Protein AF-A0A946XQA2-F1 (afdb_monomer_lite)

Radius of gyration: 22.57 Å; chains: 1; bounding box: 48×23×57 Å

pLDDT: mean 77.84, std 10.97, range [47.69, 93.19]

Foldseek 3Di:
DDPDVVVVVVVVVVVVVVVVPDDPLQVCPPPHHHPVRDDDDDDPPCVPPPPVVVVVVRD

Structure (mmCIF, N/CA/C/O backbone):
data_AF-A0A946XQA2-F1
#
_entry.id   AF-A0A946XQA2-F1
#
loop_
_atom_site.group_PDB
_atom_site.id
_atom_site.type_symbol
_atom_site.label_atom_id
_atom_site.label_alt_id
_atom_site.label_comp_id
_atom_site.label_asym_id
_atom_site.label_entity_id
_atom_site.label_seq_id
_atom_site.pdbx_PDB_ins_code
_atom_site.Cartn_x
_atom_site.Cartn_y
_atom_site.Cartn_z
_atom_site.occupancy
_atom_site.B_iso_or_equiv
_atom_site.auth_seq_id
_atom_site.auth_comp_id
_atom_site.auth_asym_id
_atom_site.auth_atom_id
_atom_site.pdbx_PDB_model_num
ATOM 1 N N . MET A 1 1 ? -33.012 6.035 34.365 1.00 48.78 1 MET A N 1
ATOM 2 C CA . MET A 1 1 ? -32.337 5.117 33.415 1.00 48.78 1 MET A CA 1
ATOM 3 C C . MET A 1 1 ? -31.540 4.083 34.212 1.00 48.78 1 MET A C 1
ATOM 5 O O . MET A 1 1 ? -30.558 4.453 34.839 1.00 48.78 1 MET A O 1
ATOM 9 N N . LYS A 1 2 ? -31.975 2.814 34.293 1.00 47.69 2 LYS A N 1
ATOM 10 C CA . LYS A 1 2 ? -31.216 1.780 35.029 1.00 47.69 2 LYS A CA 1
ATOM 11 C C . LYS A 1 2 ? -29.981 1.384 34.212 1.00 47.69 2 LYS A C 1
ATOM 13 O O . LYS A 1 2 ? -30.108 0.690 33.205 1.00 47.69 2 LYS A O 1
ATOM 18 N N . SER A 1 3 ? -28.806 1.837 34.650 1.00 58.97 3 SER A N 1
ATOM 19 C CA . SER A 1 3 ? -27.506 1.378 34.153 1.00 58.97 3 SER A CA 1
ATOM 20 C C . SER A 1 3 ? -27.375 -0.121 34.425 1.00 58.97 3 SER A C 1
ATOM 22 O O . SER A 1 3 ? -27.119 -0.568 35.542 1.00 58.97 3 SER A O 1
ATOM 24 N N . ASN A 1 4 ? -27.644 -0.927 33.403 1.00 77.25 4 ASN A N 1
ATOM 25 C CA . ASN A 1 4 ? -27.450 -2.361 33.474 1.00 77.25 4 ASN A CA 1
ATOM 26 C C . ASN A 1 4 ? -26.003 -2.637 33.054 1.00 77.25 4 ASN A C 1
ATOM 28 O O . ASN A 1 4 ? -25.679 -2.545 31.870 1.00 77.25 4 ASN A O 1
ATOM 32 N N . ARG A 1 5 ? -25.139 -2.966 34.023 1.00 79.81 5 ARG A N 1
ATOM 33 C CA . ARG A 1 5 ? -23.705 -3.270 33.822 1.00 79.81 5 ARG A CA 1
ATOM 34 C C . ARG A 1 5 ? -23.464 -4.243 32.664 1.00 79.81 5 ARG A C 1
ATOM 36 O O . ARG A 1 5 ? -22.523 -4.084 31.900 1.00 79.81 5 ARG A O 1
ATOM 43 N N . ARG A 1 6 ? -24.373 -5.204 32.467 1.00 77.19 6 ARG A N 1
ATOM 44 C CA . ARG A 1 6 ? -24.315 -6.183 31.372 1.00 77.19 6 ARG A CA 1
ATOM 45 C C . ARG A 1 6 ? -24.565 -5.556 29.995 1.00 77.19 6 ARG A C 1
ATOM 47 O O . ARG A 1 6 ? -24.000 -6.008 29.008 1.00 77.19 6 ARG A O 1
ATOM 54 N N . LYS A 1 7 ? -25.402 -4.518 29.923 1.00 78.38 7 LYS A N 1
ATOM 55 C CA . LYS A 1 7 ? -25.692 -3.757 28.698 1.00 78.38 7 LYS A CA 1
ATOM 56 C C . LYS A 1 7 ? -24.521 -2.831 28.344 1.00 78.38 7 LYS A C 1
ATOM 58 O O . LYS A 1 7 ? -24.170 -2.750 27.176 1.00 78.38 7 LYS A O 1
ATOM 63 N N . PHE A 1 8 ? -23.879 -2.235 29.355 1.00 78.25 8 PHE A N 1
ATOM 64 C CA . PHE A 1 8 ? -22.630 -1.484 29.193 1.00 78.25 8 PHE A CA 1
ATOM 65 C C . PHE A 1 8 ? -21.498 -2.385 28.686 1.00 78.25 8 PHE A C 1
ATOM 67 O O . PHE A 1 8 ? -20.949 -2.105 27.634 1.00 78.25 8 PHE A O 1
ATOM 74 N N . ILE A 1 9 ? -21.241 -3.528 29.335 1.00 79.94 9 ILE A N 1
ATOM 75 C CA . ILE A 1 9 ? -20.199 -4.468 28.885 1.00 79.94 9 ILE A CA 1
ATOM 76 C C . ILE A 1 9 ? -20.469 -4.980 27.465 1.00 79.94 9 ILE A C 1
ATOM 78 O O . ILE A 1 9 ? -19.551 -5.017 26.655 1.00 79.94 9 ILE A O 1
ATOM 82 N N . LYS A 1 10 ? -21.718 -5.320 27.118 1.00 77.38 10 LYS A N 1
ATOM 83 C CA . LYS A 1 10 ? -22.061 -5.715 25.740 1.00 77.38 10 LYS A CA 1
ATOM 84 C C . LYS A 1 10 ? -21.785 -4.604 24.724 1.00 77.38 10 LYS A C 1
ATOM 86 O O . LYS A 1 10 ? -21.262 -4.895 23.654 1.00 77.38 10 LYS A O 1
ATOM 91 N N . ALA A 1 11 ? -22.113 -3.356 25.057 1.00 76.44 11 ALA A N 1
ATOM 92 C CA . ALA A 1 11 ? -21.820 -2.213 24.197 1.00 76.44 11 ALA A CA 1
ATOM 93 C C . ALA A 1 11 ? -20.304 -1.977 24.068 1.00 76.44 11 ALA A C 1
ATOM 95 O O . ALA A 1 11 ? -19.812 -1.815 22.957 1.00 76.44 11 ALA A O 1
ATOM 96 N N . SER A 1 12 ? -19.560 -2.050 25.177 1.00 69.94 12 SER A N 1
ATOM 97 C CA . SER A 1 12 ? -18.104 -1.877 25.207 1.00 69.94 12 S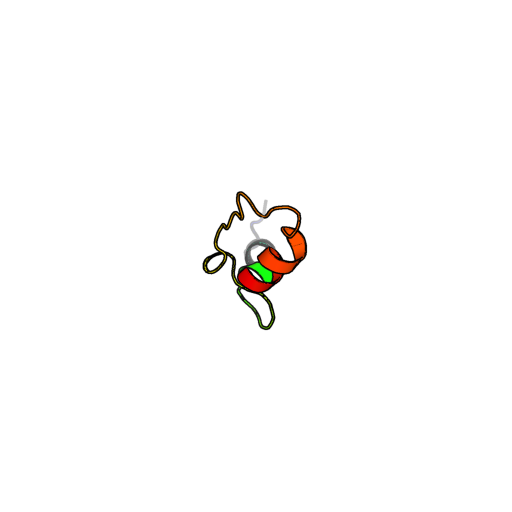ER A CA 1
ATOM 98 C C . SER A 1 12 ? -17.359 -2.965 24.430 1.00 69.94 12 SER A C 1
ATOM 100 O O . SER A 1 12 ? -16.420 -2.652 23.703 1.00 69.94 12 SER A O 1
ATOM 102 N N . VAL A 1 13 ? -17.781 -4.230 24.532 1.00 69.31 13 VAL A N 1
ATOM 103 C CA . VAL A 1 13 ? -17.197 -5.348 23.769 1.00 69.31 13 VAL A CA 1
ATOM 104 C C . VAL A 1 13 ? -17.454 -5.181 22.272 1.00 69.31 13 VAL A C 1
ATOM 106 O O . VAL A 1 13 ? -16.535 -5.363 21.479 1.00 69.31 13 VAL A O 1
ATOM 109 N N . ALA A 1 14 ? -18.666 -4.778 21.881 1.00 65.19 14 ALA A N 1
ATOM 110 C CA . ALA A 1 14 ? -18.984 -4.507 20.481 1.00 65.19 14 ALA A CA 1
ATOM 111 C C . ALA A 1 14 ? -18.140 -3.352 19.911 1.00 65.19 14 ALA A C 1
ATOM 113 O O . ALA A 1 14 ? -17.600 -3.471 18.813 1.00 65.19 14 ALA A O 1
ATOM 11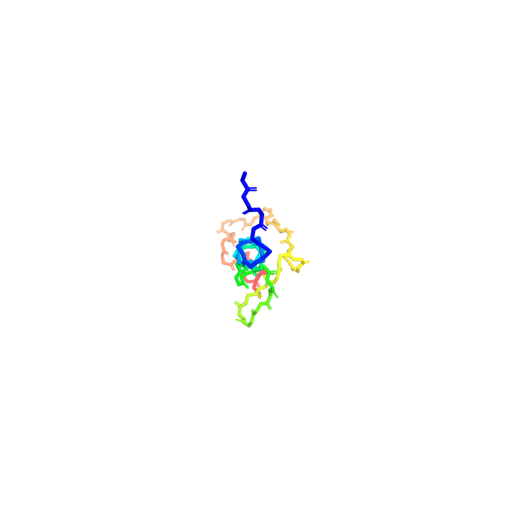4 N N . SER A 1 15 ? -17.951 -2.268 20.672 1.00 62.84 15 SER A N 1
ATOM 115 C CA . SER A 1 15 ? -17.067 -1.173 20.256 1.00 62.84 15 SER A CA 1
ATOM 116 C C . SER A 1 15 ? -15.593 -1.585 20.225 1.00 62.84 15 SER A C 1
ATOM 118 O O . SER A 1 15 ? -14.898 -1.268 19.268 1.00 62.84 15 SER A O 1
ATOM 120 N N . ALA A 1 16 ? -15.105 -2.339 21.214 1.00 61.66 16 ALA A N 1
ATOM 121 C CA . ALA A 1 16 ? -13.711 -2.782 21.262 1.00 61.66 16 ALA A CA 1
ATOM 122 C C . ALA A 1 16 ? -13.367 -3.731 20.105 1.00 61.66 16 ALA A C 1
ATOM 124 O O . ALA A 1 16 ? -12.289 -3.627 19.529 1.00 61.66 16 ALA A O 1
ATOM 125 N N . ALA A 1 17 ? -14.301 -4.606 19.717 1.00 61.28 17 ALA A N 1
ATOM 126 C CA . ALA A 1 17 ? -14.141 -5.464 18.550 1.00 61.28 17 ALA A CA 1
ATOM 127 C C . ALA A 1 17 ? -13.965 -4.646 17.262 1.00 61.28 17 ALA A C 1
ATOM 129 O O . ALA A 1 17 ? -13.137 -5.005 16.436 1.00 61.28 17 ALA A O 1
ATOM 130 N N . SER A 1 18 ? -14.664 -3.515 17.110 1.00 60.03 18 SER A N 1
ATOM 131 C CA . SER A 1 18 ? -14.505 -2.658 15.925 1.00 60.03 18 SER A CA 1
ATOM 132 C C . SER A 1 18 ? -13.117 -2.013 15.814 1.00 60.03 18 SER A C 1
ATOM 134 O O . SER A 1 18 ? -12.584 -1.928 14.714 1.00 60.03 18 SER A O 1
ATOM 136 N N . PHE A 1 19 ? -12.481 -1.659 16.937 1.00 60.56 19 PHE A N 1
ATOM 137 C CA . PHE A 1 19 ? -11.099 -1.153 16.953 1.00 60.56 19 PHE A CA 1
ATOM 138 C C . PHE A 1 19 ? -10.046 -2.246 16.719 1.00 60.56 19 PHE A C 1
ATOM 140 O O . PHE A 1 19 ? -8.906 -1.939 16.387 1.00 60.56 19 PHE A O 1
ATOM 147 N N . GLN A 1 20 ? -10.421 -3.516 16.881 1.00 62.94 20 GLN A N 1
ATOM 148 C CA . GLN A 1 20 ? -9.560 -4.672 16.615 1.00 62.94 20 GLN A CA 1
ATOM 149 C C . GLN A 1 20 ? -9.652 -5.143 15.153 1.00 62.94 20 GLN A C 1
ATOM 151 O O . GLN A 1 20 ? -8.812 -5.925 14.709 1.00 62.94 20 GLN A O 1
ATOM 156 N N . ILE A 1 21 ? -10.649 -4.683 14.383 1.00 71.50 21 ILE A N 1
ATOM 157 C CA . ILE A 1 21 ? -10.765 -4.991 12.951 1.00 71.50 21 ILE A CA 1
ATOM 158 C C . ILE A 1 21 ? -9.867 -4.019 12.184 1.00 71.50 21 ILE A C 1
ATOM 160 O O . ILE A 1 21 ? -10.318 -3.025 11.620 1.00 71.50 21 ILE A O 1
ATOM 164 N N . VAL A 1 22 ? -8.568 -4.310 12.172 1.00 71.56 22 VAL A N 1
ATOM 165 C CA . VAL A 1 22 ? -7.621 -3.654 11.267 1.00 71.56 22 VAL A CA 1
ATOM 166 C C . VAL A 1 22 ? -7.458 -4.499 9.992 1.00 71.56 22 VAL A C 1
ATOM 168 O O . VAL A 1 22 ? -7.432 -5.732 10.070 1.00 71.56 22 VAL A O 1
ATOM 171 N N . PRO A 1 23 ? -7.382 -3.886 8.795 1.00 73.50 23 PRO A N 1
ATOM 172 C CA . PRO A 1 23 ? -7.236 -4.626 7.544 1.00 73.50 23 PRO A CA 1
ATOM 173 C C . PRO A 1 23 ? -5.994 -5.532 7.537 1.00 73.50 23 PRO A C 1
ATOM 175 O O . PRO A 1 23 ? -4.935 -5.158 8.037 1.00 73.50 23 PRO A O 1
ATOM 178 N N . ARG A 1 24 ? -6.087 -6.710 6.903 1.00 74.06 24 ARG A N 1
ATOM 179 C CA . ARG A 1 24 ? -5.003 -7.718 6.869 1.00 74.06 24 ARG A CA 1
ATOM 180 C C . ARG A 1 24 ? -3.685 -7.202 6.275 1.00 74.06 24 ARG A C 1
ATOM 182 O O . ARG A 1 24 ? -2.629 -7.710 6.638 1.00 74.06 24 ARG A O 1
ATOM 189 N N . HIS A 1 25 ? -3.744 -6.187 5.412 1.00 77.19 25 HIS A N 1
ATOM 190 C CA . HIS A 1 25 ? -2.562 -5.534 4.852 1.00 77.19 25 HIS A CA 1
ATOM 191 C C . HIS A 1 25 ? -1.786 -4.669 5.855 1.00 77.19 25 HIS A C 1
ATOM 193 O O . HIS A 1 25 ? -0.619 -4.380 5.631 1.00 77.19 25 HIS A O 1
ATOM 199 N N . VAL A 1 26 ? -2.410 -4.273 6.968 1.00 76.31 26 VAL A N 1
ATOM 200 C CA . VAL A 1 26 ? -1.796 -3.419 7.996 1.00 76.31 26 VAL A CA 1
ATOM 201 C C . VAL A 1 26 ? -1.010 -4.238 9.024 1.00 76.31 26 VAL A C 1
ATOM 203 O O . VAL A 1 26 ? -0.010 -3.760 9.545 1.00 76.31 26 VAL A O 1
ATOM 206 N N . ILE A 1 27 ? -1.417 -5.484 9.295 1.00 78.81 27 ILE A N 1
ATOM 207 C CA . ILE A 1 27 ? -0.765 -6.357 10.295 1.00 78.81 27 ILE A CA 1
ATOM 208 C C . ILE A 1 27 ? 0.442 -7.120 9.706 1.00 78.81 27 ILE A C 1
ATOM 210 O O . ILE A 1 27 ? 1.104 -7.866 10.416 1.00 78.81 27 ILE A O 1
ATOM 214 N N . GLY A 1 28 ? 0.733 -6.983 8.406 1.00 68.50 28 GLY A N 1
ATOM 215 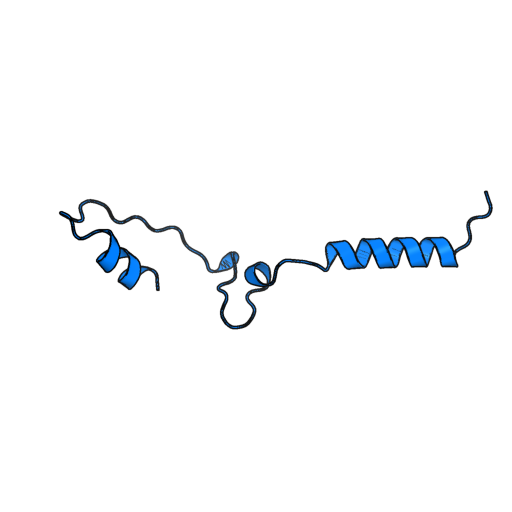C CA . GLY A 1 28 ? 1.829 -7.732 7.772 1.00 68.50 28 GLY A CA 1
ATOM 216 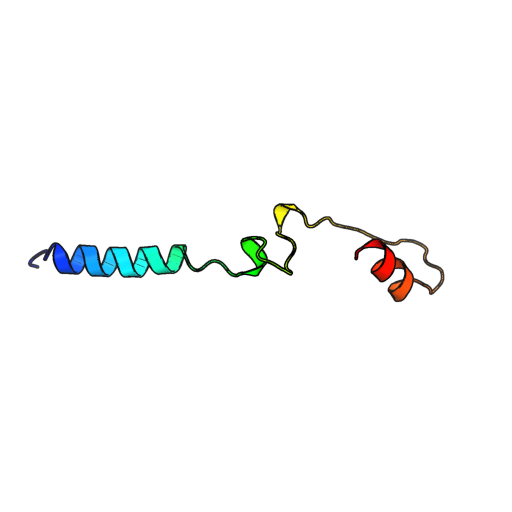C C . GLY A 1 28 ? 1.599 -9.249 7.752 1.00 68.50 28 GLY A C 1
ATOM 217 O O . GLY A 1 28 ? 2.527 -10.036 7.921 1.00 68.50 28 GLY A O 1
ATOM 218 N N . GLY A 1 29 ? 0.341 -9.688 7.611 1.00 72.75 29 GLY A N 1
ATOM 219 C CA . GLY A 1 29 ? 0.013 -11.111 7.498 1.00 72.75 29 GLY A CA 1
ATOM 220 C C . GLY A 1 29 ? 0.607 -11.749 6.233 1.00 72.75 29 GLY A C 1
ATOM 221 O O . GLY A 1 29 ? 0.897 -11.063 5.262 1.00 72.75 29 GLY A O 1
ATOM 222 N N . GLN A 1 30 ? 0.740 -13.082 6.218 1.00 69.75 30 GLN A N 1
ATOM 223 C CA . GLN A 1 30 ? 1.358 -13.839 5.113 1.00 69.75 30 GLN A CA 1
ATOM 224 C C . GLN A 1 30 ? 0.880 -13.378 3.723 1.00 69.75 30 GLN A C 1
ATOM 226 O O . GLN A 1 30 ? -0.323 -13.431 3.437 1.00 69.75 30 GLN A O 1
ATOM 231 N N . GLY A 1 31 ? 1.824 -12.954 2.875 1.00 74.62 31 GLY A N 1
ATOM 232 C CA . GLY A 1 31 ? 1.569 -12.428 1.529 1.00 74.62 31 GLY A CA 1
ATOM 233 C C . GLY A 1 31 ? 1.260 -10.926 1.460 1.00 74.62 31 GLY A C 1
ATOM 234 O O . GLY A 1 31 ? 0.808 -10.461 0.416 1.00 74.62 31 GLY A O 1
ATOM 235 N N . HIS A 1 32 ? 1.457 -10.171 2.544 1.00 81.31 32 HIS A N 1
ATOM 236 C CA . HIS A 1 32 ? 1.310 -8.719 2.549 1.00 81.31 32 HIS A CA 1
ATOM 237 C C . HIS A 1 32 ? 2.451 -8.043 3.303 1.00 81.31 32 HIS A C 1
ATOM 239 O O . HIS A 1 32 ? 2.673 -8.331 4.477 1.00 81.31 32 HIS A O 1
ATOM 245 N N . THR A 1 33 ? 3.135 -7.116 2.638 1.00 82.31 33 THR A N 1
ATOM 246 C CA . THR A 1 33 ? 4.154 -6.281 3.273 1.00 82.31 33 THR A CA 1
ATOM 247 C C . THR A 1 33 ? 3.461 -5.309 4.227 1.00 82.31 33 THR A C 1
ATOM 249 O O . THR A 1 33 ? 2.544 -4.599 3.798 1.00 82.31 33 THR A O 1
ATOM 252 N N . PRO A 1 34 ? 3.829 -5.277 5.518 1.00 83.00 34 PRO A N 1
ATOM 253 C CA . PRO A 1 34 ? 3.276 -4.302 6.440 1.00 83.00 34 PRO A CA 1
ATOM 254 C C . PRO A 1 34 ? 3.637 -2.876 5.989 1.00 83.00 34 PRO A C 1
ATOM 256 O O . PRO A 1 34 ? 4.697 -2.648 5.397 1.00 83.00 34 PRO A O 1
ATOM 259 N N . PRO A 1 35 ? 2.794 -1.879 6.305 1.00 81.69 35 PRO A N 1
ATOM 260 C CA . PRO A 1 35 ? 3.027 -0.492 5.908 1.00 81.69 35 PRO A CA 1
ATOM 261 C C . PRO A 1 35 ? 4.339 0.077 6.467 1.00 81.69 35 PRO A C 1
ATOM 263 O O . PRO A 1 35 ? 4.916 0.971 5.862 1.00 81.69 35 PRO A O 1
ATOM 266 N N . SER A 1 36 ? 4.843 -0.461 7.583 1.00 81.75 36 SER A N 1
ATOM 267 C CA . SER A 1 36 ? 6.136 -0.085 8.169 1.00 81.75 36 SER A CA 1
ATOM 268 C C . SER A 1 36 ? 7.351 -0.497 7.333 1.00 81.75 36 SER A C 1
ATOM 270 O O . SER A 1 36 ? 8.411 0.097 7.487 1.00 81.75 36 SER A O 1
ATOM 272 N N . GLU A 1 37 ? 7.214 -1.508 6.477 1.00 84.56 37 GLU A N 1
ATOM 273 C CA . GLU A 1 37 ? 8.292 -2.027 5.620 1.00 84.56 37 GLU A CA 1
ATOM 274 C C . GLU A 1 37 ? 8.132 -1.576 4.160 1.00 84.56 37 GLU A C 1
ATOM 276 O O . GLU A 1 37 ? 8.918 -1.945 3.290 1.00 84.56 37 GLU A O 1
ATOM 281 N N . THR A 1 38 ? 7.118 -0.755 3.876 1.00 84.62 38 THR A N 1
ATOM 282 C CA . THR A 1 38 ? 6.931 -0.147 2.558 1.00 84.62 38 THR A CA 1
ATOM 283 C C . THR A 1 38 ? 7.825 1.086 2.433 1.00 84.62 38 THR A C 1
ATOM 285 O O . THR A 1 38 ? 7.818 1.954 3.305 1.00 84.62 38 THR A O 1
ATOM 288 N N . TYR A 1 39 ? 8.568 1.197 1.332 1.00 86.31 39 TYR A N 1
ATOM 289 C CA . TYR A 1 39 ? 9.420 2.349 1.032 1.00 86.31 39 TYR A CA 1
ATOM 290 C C . TYR A 1 39 ? 8.951 3.073 -0.237 1.00 86.31 39 TYR A C 1
ATOM 292 O O . TYR A 1 39 ? 8.344 2.482 -1.129 1.00 86.31 39 TYR A O 1
ATOM 300 N N . GLY A 1 40 ? 9.219 4.378 -0.314 1.00 88.75 40 GLY A N 1
ATOM 301 C CA . GLY A 1 40 ? 8.983 5.164 -1.524 1.00 88.75 40 GLY A CA 1
ATOM 302 C C . GLY A 1 40 ? 10.160 5.034 -2.488 1.00 88.75 40 GLY A C 1
ATOM 303 O O . GLY A 1 40 ? 11.307 5.198 -2.077 1.00 88.75 40 GLY A O 1
ATOM 304 N N . ALA A 1 41 ? 9.886 4.776 -3.765 1.00 88.62 41 ALA A N 1
ATOM 305 C CA . ALA A 1 41 ? 10.897 4.734 -4.815 1.00 88.62 41 ALA A CA 1
ATOM 306 C C . ALA A 1 41 ? 10.466 5.579 -6.021 1.00 88.62 41 ALA A C 1
ATOM 308 O O . ALA A 1 41 ? 9.280 5.806 -6.260 1.00 88.62 41 ALA A O 1
ATOM 309 N N . ALA A 1 42 ? 11.447 6.070 -6.776 1.00 90.69 42 ALA A N 1
ATOM 310 C CA . ALA A 1 42 ? 11.226 6.794 -8.018 1.00 90.69 42 ALA A CA 1
ATOM 311 C C . ALA A 1 42 ? 12.316 6.419 -9.021 1.00 90.69 42 ALA A C 1
ATOM 313 O O . ALA A 1 42 ? 13.501 6.418 -8.690 1.00 90.69 42 ALA A O 1
ATOM 314 N N . LEU A 1 43 ? 11.910 6.124 -10.255 1.00 91.50 43 LEU A N 1
ATOM 315 C CA . LEU A 1 43 ? 12.825 5.873 -11.362 1.00 91.50 43 LEU A CA 1
ATOM 316 C C . LEU A 1 43 ? 12.798 7.080 -12.302 1.00 91.50 43 LEU A C 1
ATOM 318 O O . LEU A 1 43 ? 11.782 7.348 -12.942 1.00 91.50 43 LEU A O 1
ATOM 322 N N . ILE A 1 44 ? 13.907 7.817 -12.367 1.00 93.19 44 ILE A N 1
ATOM 323 C CA . ILE A 1 44 ? 14.045 9.032 -13.180 1.00 93.19 44 ILE A CA 1
ATOM 324 C C . ILE A 1 44 ? 14.999 8.754 -14.343 1.00 93.19 44 ILE A C 1
ATOM 326 O O . ILE A 1 44 ? 16.061 8.171 -14.150 1.00 93.19 44 ILE A O 1
ATOM 330 N N . GLY A 1 45 ? 14.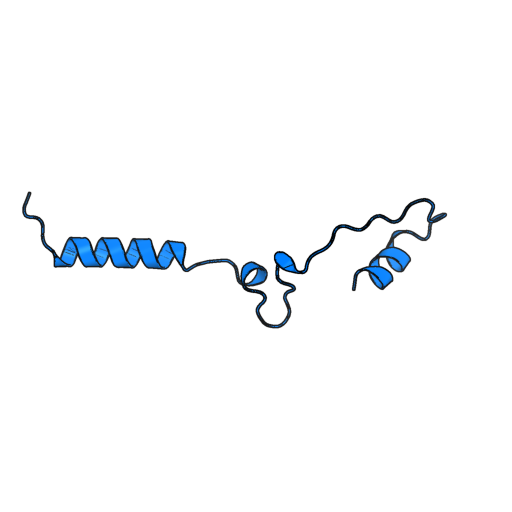630 9.186 -15.553 1.00 91.88 45 GLY A N 1
ATOM 331 C CA . GLY A 1 45 ? 15.494 9.065 -16.735 1.00 91.88 45 GLY A CA 1
ATOM 332 C C . GLY A 1 45 ? 15.515 7.675 -17.386 1.00 91.88 45 GLY A C 1
ATOM 333 O O . GLY A 1 45 ? 16.536 7.259 -17.917 1.00 91.88 45 GLY A O 1
ATOM 334 N N . CYS A 1 46 ? 14.400 6.941 -17.385 1.00 89.56 46 CYS A N 1
ATOM 335 C CA . CYS A 1 46 ? 14.359 5.532 -17.810 1.00 89.56 46 CYS A CA 1
ATOM 336 C C . CYS A 1 46 ? 14.323 5.294 -19.334 1.00 89.56 46 CYS A C 1
ATOM 338 O O . CYS A 1 46 ? 14.191 4.144 -19.751 1.00 89.56 46 CYS A O 1
ATOM 340 N N . GLY A 1 47 ? 14.371 6.338 -20.174 1.00 90.06 47 GLY A N 1
ATOM 341 C CA . GLY A 1 47 ? 14.474 6.201 -21.638 1.00 90.06 47 GLY A CA 1
ATOM 342 C C . GLY A 1 47 ? 13.439 5.262 -22.283 1.00 90.06 47 GLY A C 1
ATOM 343 O O . GLY A 1 47 ? 13.776 4.516 -23.195 1.00 90.06 47 GLY A O 1
ATOM 344 N N . GLY A 1 48 ? 12.204 5.230 -21.765 1.00 88.00 48 GLY A N 1
ATOM 345 C CA . GLY A 1 48 ? 11.125 4.348 -22.242 1.00 88.00 48 GLY A CA 1
ATOM 346 C C . GLY A 1 48 ? 11.028 2.973 -21.564 1.00 88.00 48 GLY A C 1
ATOM 347 O O . GLY A 1 48 ? 10.055 2.260 -21.783 1.00 88.00 48 GLY A O 1
ATOM 348 N N . ARG A 1 49 ? 11.969 2.599 -20.688 1.00 88.06 49 ARG A N 1
ATOM 349 C CA . ARG A 1 49 ? 11.977 1.309 -19.963 1.00 88.06 49 ARG A CA 1
ATOM 350 C C . ARG A 1 49 ? 11.428 1.384 -18.534 1.00 88.06 49 ARG A C 1
ATOM 352 O O . ARG A 1 49 ? 11.764 0.546 -17.704 1.00 88.06 49 ARG A O 1
ATOM 359 N N . GLY A 1 50 ? 10.607 2.387 -18.229 1.00 89.56 50 GLY A N 1
ATOM 360 C CA . GLY A 1 50 ? 10.133 2.662 -16.868 1.00 89.56 50 GLY A CA 1
ATOM 361 C C . GLY A 1 50 ? 9.422 1.477 -16.197 1.00 89.56 50 GLY A C 1
ATOM 362 O O . GLY A 1 50 ? 9.921 1.003 -15.181 1.00 89.56 50 GLY A O 1
ATOM 363 N N . PRO A 1 51 ? 8.311 0.966 -16.762 1.00 87.50 51 PRO A N 1
ATOM 364 C CA . PRO A 1 51 ? 7.429 0.029 -16.062 1.00 87.50 51 PRO A CA 1
ATOM 365 C C . PRO A 1 51 ? 8.104 -1.283 -15.646 1.00 87.50 51 PRO A C 1
ATOM 367 O O . PRO A 1 51 ? 8.161 -1.584 -14.460 1.00 87.50 51 PRO A O 1
ATOM 370 N N . GLY A 1 52 ? 8.682 -2.027 -16.595 1.00 89.88 52 GLY A N 1
ATOM 371 C CA . GLY A 1 52 ? 9.285 -3.334 -16.300 1.00 89.88 52 GLY A CA 1
ATOM 372 C C . GLY A 1 52 ? 10.553 -3.248 -15.448 1.00 89.88 52 GLY A C 1
ATOM 373 O O . GLY A 1 52 ? 10.785 -4.106 -14.602 1.00 89.88 52 GLY A O 1
ATOM 374 N N . THR A 1 53 ? 11.360 -2.195 -15.628 1.00 89.00 53 THR A N 1
ATOM 375 C CA . THR A 1 53 ? 12.570 -1.988 -14.815 1.00 89.00 53 THR A CA 1
ATOM 376 C C . THR A 1 53 ? 12.196 -1.631 -13.384 1.00 89.00 53 THR A C 1
ATOM 378 O O . THR A 1 53 ? 12.742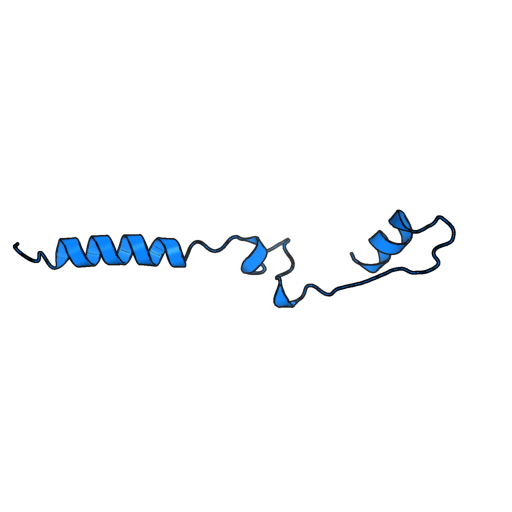 -2.202 -12.449 1.00 89.00 53 THR A O 1
ATOM 381 N N . TYR A 1 54 ? 11.240 -0.716 -13.211 1.00 91.38 54 TYR A N 1
ATOM 382 C CA . TYR A 1 54 ? 10.780 -0.308 -11.891 1.00 91.38 54 TYR A CA 1
ATOM 383 C C . TYR A 1 54 ? 10.125 -1.471 -11.142 1.00 91.38 54 TYR A C 1
ATOM 385 O O . TYR A 1 54 ? 10.449 -1.699 -9.983 1.00 91.38 54 TYR A O 1
ATOM 393 N N . GLU A 1 55 ? 9.285 -2.263 -11.815 1.00 88.62 55 GLU A N 1
ATOM 394 C CA . GLU A 1 55 ? 8.629 -3.440 -11.235 1.00 88.62 55 GLU A CA 1
ATOM 395 C C . GLU A 1 55 ? 9.624 -4.501 -10.739 1.00 88.62 55 GLU A C 1
ATOM 397 O O . GLU A 1 55 ? 9.398 -5.091 -9.686 1.00 88.62 55 GLU A O 1
ATOM 402 N N . GLY A 1 56 ? 10.738 -4.709 -11.451 1.00 87.44 56 GLY A N 1
ATOM 403 C CA . GLY A 1 56 ? 11.812 -5.608 -11.015 1.00 87.44 56 GLY A CA 1
ATOM 404 C C . GLY A 1 56 ? 12.676 -5.066 -9.870 1.00 87.44 56 GLY A C 1
ATOM 405 O O . GLY A 1 56 ? 13.364 -5.845 -9.224 1.00 87.44 56 GLY A O 1
ATOM 406 N N . MET A 1 57 ? 12.656 -3.753 -9.614 1.00 84.88 57 MET A N 1
ATOM 407 C CA . MET A 1 57 ? 13.387 -3.132 -8.500 1.00 84.88 57 MET A CA 1
ATOM 408 C C . MET A 1 57 ? 12.575 -3.093 -7.200 1.00 84.88 57 MET A C 1
ATOM 410 O O . MET A 1 57 ? 13.170 -3.050 -6.128 1.00 84.88 57 MET A O 1
ATOM 414 N N . VAL A 1 58 ? 11.240 -3.056 -7.292 1.00 83.88 58 VAL A N 1
ATOM 415 C CA . VAL A 1 58 ? 10.334 -2.862 -6.139 1.00 83.88 58 VAL A CA 1
ATOM 416 C C . VAL A 1 58 ? 9.628 -4.136 -5.663 1.00 83.88 58 VAL A C 1
ATOM 418 O O . VAL A 1 58 ? 8.860 -4.074 -4.703 1.00 83.88 58 VAL A O 1
ATOM 421 N N . ARG A 1 59 ? 9.851 -5.266 -6.338 1.00 72.19 59 ARG A N 1
ATOM 422 C CA . ARG A 1 59 ? 9.379 -6.598 -5.931 1.00 72.19 59 ARG A CA 1
ATOM 423 C C . ARG A 1 59 ? 10.427 -7.339 -5.118 1.00 72.19 59 ARG A C 1
ATOM 425 O O . ARG A 1 59 ? 9.991 -8.105 -4.233 1.00 72.19 59 ARG A O 1
#

Sequence (59 aa):
MKSNRRKFIKASVASAASFQIVPRHVIGGQGHTPPSETYGAALIGCGGRGPGTYEGMVR

Secondary structure (DSSP, 8-state):
----HHHHHHHHHHHHHHHH---TTTTT-TT---GGG---------TT-HHHHHHHHH-